Protein AF-A0A4W5RDN3-F1 (afdb_monomer_lite)

Sequence (150 a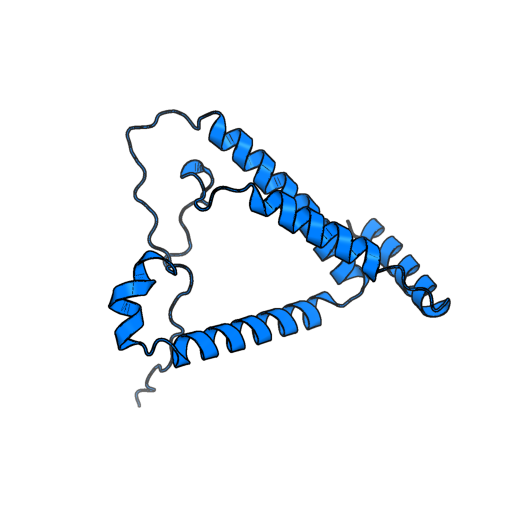a):
MELLQGSVQEILKASVMAGVDVLSQPLGALLDSAKDLSSCLPALVPIGLYLPAPPLYCPQPAPNTQDPSGGFGQLLEGASRHRVSGVLQRVLLLLRSARCSRPAAQWYISHLRRSRHRLDKVFPPFLLHKVLYPAILFLPPSPALCPRTL

InterPro domains:
  IPR028236 Ciliogenesis and planar polarity effector 1 [PTHR14492] (2-121)

Foldseek 3Di:
DVVVLQVLLVVVVVCVVVVHDPQPVVLVVLVVVLVVLVVPADPDQDPVPDDPDDPPQADDDDDDPPDPDPDPVNVVNVVSVVVSVVSVVVSVSNCVSVVNPVVVVVVVVVVVVVVVVVVCVVAPPVRCVPPPVVPPRPDDDDDDDDDDDD

pLDDT: mean 76.82, std 21.13, range [31.73, 97.94]

Radius of gyration: 21.17 Å; chains: 1; bounding box: 60×46×50 Å

Secondary structure (DSSP, 8-state):
-HHHHHHHHHHHHHHHHTT---SHHHHHHHHHHHHHHHHTS-SS--GGGSPSS-STTS-PPPP-TT-----HHHHHHHHHHHHHHHHHHHHHHHHHHTT-HHHHHHHHHHHHHHHHHHHHHHS-HHHHHHHTTTT----PPP--------

Organism: NCBI:txid62062

Structure (mmCIF, N/CA/C/O backbone):
data_AF-A0A4W5RDN3-F1
#
_entry.id   AF-A0A4W5RDN3-F1
#
loop_
_atom_site.group_PDB
_atom_site.id
_atom_site.type_symbol
_atom_site.label_atom_id
_atom_site.label_alt_id
_atom_site.label_comp_id
_atom_site.label_asym_id
_atom_site.label_entity_id
_atom_site.label_seq_id
_atom_site.pdbx_PDB_ins_code
_atom_site.Cartn_x
_atom_site.Cartn_y
_atom_site.Cartn_z
_atom_site.occupancy
_atom_site.B_iso_or_equiv
_atom_site.auth_seq_id
_atom_site.auth_comp_id
_atom_site.auth_asym_id
_atom_site.auth_atom_id
_atom_site.pdbx_PDB_model_num
ATOM 1 N N . MET A 1 1 ? 1.939 18.684 6.980 1.00 63.84 1 MET A N 1
ATOM 2 C CA . MET A 1 1 ? 1.486 17.272 7.032 1.00 63.84 1 MET A CA 1
ATOM 3 C C . MET A 1 1 ? 0.745 16.957 8.334 1.00 63.84 1 MET A C 1
ATOM 5 O O . MET A 1 1 ? -0.225 16.213 8.285 1.00 63.84 1 MET A O 1
ATOM 9 N N . GLU A 1 2 ? 1.139 17.549 9.467 1.00 82.62 2 GLU A N 1
ATOM 10 C CA . GLU A 1 2 ? 0.515 17.292 10.779 1.00 82.62 2 GLU A CA 1
ATOM 11 C C . GLU A 1 2 ? -0.969 17.679 10.867 1.00 82.62 2 GLU A C 1
ATOM 13 O O . GLU A 1 2 ? -1.755 16.901 11.396 1.00 82.62 2 GLU A O 1
ATOM 18 N N . LEU A 1 3 ? -1.377 18.808 10.268 1.00 90.38 3 LEU A N 1
ATOM 19 C CA . LEU A 1 3 ? -2.789 19.223 10.204 1.00 90.38 3 LEU A CA 1
ATOM 20 C C . LEU A 1 3 ? -3.681 18.159 9.545 1.00 90.38 3 LEU A C 1
ATOM 22 O O . LEU A 1 3 ? -4.680 17.751 10.126 1.00 90.38 3 LEU A O 1
ATOM 26 N N . LEU A 1 4 ? -3.281 17.652 8.373 1.00 93.19 4 LEU A N 1
ATOM 27 C CA . LEU A 1 4 ? -4.022 16.601 7.670 1.00 93.19 4 LEU A CA 1
ATOM 28 C C . LEU A 1 4 ? -4.077 15.306 8.491 1.00 93.19 4 LEU A C 1
ATOM 30 O O . LEU A 1 4 ? -5.132 14.687 8.589 1.00 93.19 4 LEU A O 1
ATOM 34 N N . GLN A 1 5 ? -2.955 14.906 9.098 1.00 93.69 5 GLN A N 1
ATOM 35 C CA . GLN A 1 5 ? -2.912 13.722 9.955 1.00 93.69 5 GLN A CA 1
ATOM 36 C C . GLN A 1 5 ? -3.877 13.852 11.141 1.00 93.69 5 GLN A C 1
ATOM 38 O O . GLN A 1 5 ? -4.588 12.890 11.437 1.00 93.69 5 GLN A O 1
ATOM 43 N N . GLY A 1 6 ? -3.906 15.023 11.788 1.00 95.50 6 GLY A N 1
ATOM 44 C CA . GLY A 1 6 ? -4.805 15.343 12.896 1.00 95.50 6 GLY A CA 1
ATOM 45 C C . GLY A 1 6 ? -6.272 15.312 12.477 1.00 95.50 6 GLY A C 1
ATOM 46 O O . GLY A 1 6 ? -7.063 14.622 13.109 1.00 95.50 6 GLY A O 1
ATOM 47 N N . SER A 1 7 ? -6.628 15.952 11.359 1.00 96.56 7 SER A N 1
ATO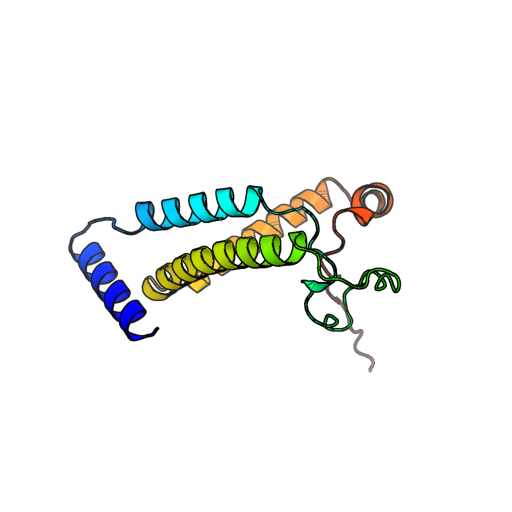M 48 C CA . SER A 1 7 ? -7.995 15.908 10.822 1.00 96.56 7 SER A CA 1
ATOM 49 C C . SER A 1 7 ? -8.453 14.481 10.522 1.00 96.56 7 SER A C 1
ATOM 51 O O . SER A 1 7 ? -9.544 14.088 10.925 1.00 96.56 7 SER A O 1
ATOM 53 N N . VAL A 1 8 ? -7.610 13.676 9.866 1.00 96.25 8 VAL A N 1
ATOM 54 C CA . VAL A 1 8 ? -7.913 12.260 9.613 1.00 96.25 8 VAL A CA 1
ATOM 55 C C . VAL A 1 8 ? -8.074 11.513 10.934 1.00 96.25 8 VAL A C 1
ATOM 57 O O . VAL A 1 8 ? -9.026 10.762 11.088 1.00 96.25 8 VAL A O 1
ATOM 60 N N . GLN A 1 9 ? -7.197 11.736 11.914 1.00 97.00 9 GLN A N 1
ATOM 61 C CA . GLN A 1 9 ? -7.300 11.087 13.220 1.00 97.00 9 GLN A CA 1
ATOM 62 C C . GLN A 1 9 ? -8.631 11.401 13.925 1.00 97.00 9 GLN A C 1
ATOM 64 O O . GLN A 1 9 ? -9.223 10.491 14.503 1.00 97.00 9 GLN A O 1
ATOM 69 N N . GLU A 1 10 ? -9.123 12.640 13.866 1.00 97.50 10 GLU A N 1
ATOM 70 C CA . GLU A 1 10 ? -10.429 12.999 14.439 1.00 97.50 10 GLU A CA 1
ATOM 71 C C . GLU A 1 10 ? -11.594 12.322 13.705 1.00 97.50 10 GLU A C 1
ATOM 73 O O . GLU A 1 10 ? -12.492 11.791 14.356 1.00 97.50 10 GLU A O 1
ATOM 78 N N . ILE A 1 11 ? -11.546 12.231 12.370 1.00 96.94 11 ILE A N 1
ATOM 79 C CA . ILE A 1 11 ? -12.538 11.470 11.586 1.00 96.94 11 ILE A CA 1
ATOM 80 C C . ILE A 1 11 ? -12.547 10.000 12.019 1.00 96.94 11 ILE A C 1
ATOM 82 O O . ILE A 1 11 ? -13.609 9.420 12.243 1.00 96.94 11 ILE A O 1
ATOM 86 N N . LEU A 1 12 ? -11.368 9.396 12.186 1.00 96.44 12 LEU A N 1
ATOM 87 C CA . LEU A 1 12 ? -11.255 8.005 12.619 1.00 96.44 12 LEU A CA 1
ATOM 88 C C . LEU A 1 12 ? -11.804 7.800 14.033 1.00 96.44 12 LEU A C 1
ATOM 90 O O . LEU A 1 12 ? -12.527 6.835 14.267 1.00 96.44 12 LEU A O 1
ATOM 94 N N . LYS A 1 13 ? -11.543 8.719 14.967 1.00 96.75 13 LYS A N 1
ATOM 95 C CA . LYS A 1 13 ? -12.153 8.668 16.306 1.00 96.75 13 LYS A CA 1
ATOM 96 C C . LYS A 1 13 ? -13.675 8.752 16.233 1.00 96.75 13 LYS A C 1
ATOM 98 O O . LYS A 1 13 ? -14.346 7.915 16.831 1.00 96.75 13 LYS A O 1
ATOM 103 N N . ALA A 1 14 ? -14.209 9.710 15.476 1.00 97.94 14 ALA A N 1
ATOM 104 C CA . ALA A 1 14 ? -15.648 9.875 15.302 1.00 97.94 14 ALA A CA 1
ATOM 105 C C . ALA A 1 14 ? -16.292 8.620 14.691 1.00 97.94 14 ALA A C 1
ATOM 107 O O . ALA A 1 14 ? -17.339 8.184 15.158 1.00 97.94 14 ALA A O 1
ATOM 108 N N . SER A 1 15 ? -15.636 7.989 13.712 1.00 97.19 15 SER A N 1
ATOM 109 C CA . SER A 1 15 ? -16.122 6.749 13.095 1.00 97.19 15 SER A CA 1
ATOM 110 C C . SER A 1 15 ? -16.223 5.591 14.089 1.00 97.19 15 SER A C 1
ATOM 112 O O . SER A 1 15 ? -17.238 4.902 14.126 1.00 97.19 15 SER A O 1
ATOM 114 N N . VAL A 1 16 ? -15.229 5.441 14.974 1.00 95.88 16 VAL A N 1
ATOM 115 C CA . VAL A 1 16 ? -15.245 4.427 16.037 1.00 95.88 16 VAL A CA 1
ATOM 116 C C . VAL A 1 16 ? -16.351 4.721 17.047 1.00 95.88 16 VAL A C 1
ATOM 118 O O . VAL A 1 16 ? -17.073 3.807 17.433 1.00 95.88 16 VAL A O 1
ATOM 121 N N . MET A 1 17 ? -16.528 5.987 17.440 1.00 97.44 17 MET A N 1
ATOM 122 C CA . MET A 1 17 ? -17.625 6.399 18.326 1.00 97.44 17 MET A CA 1
ATOM 123 C C . MET A 1 17 ? -19.003 6.132 17.706 1.00 97.44 17 MET A C 1
ATOM 125 O O . MET A 1 17 ? -19.932 5.776 18.424 1.00 97.44 17 MET A O 1
ATOM 129 N N . ALA A 1 18 ? -19.128 6.276 16.385 1.00 97.69 18 ALA A N 1
ATOM 130 C CA . ALA A 1 18 ? -20.348 5.997 15.632 1.00 97.69 18 ALA A CA 1
ATOM 131 C C . ALA A 1 18 ? -20.528 4.511 15.264 1.00 97.69 18 ALA A C 1
ATOM 133 O O . ALA A 1 18 ? -21.569 4.146 14.725 1.00 97.69 18 ALA A O 1
ATOM 134 N N . GLY A 1 19 ? -19.533 3.653 15.519 1.00 96.31 19 GLY A N 1
ATOM 135 C CA . GLY A 1 19 ? -19.563 2.241 15.125 1.00 96.31 19 GLY A CA 1
ATOM 136 C C . GLY A 1 19 ? -19.521 2.008 13.609 1.00 96.31 19 GLY A C 1
ATOM 137 O O . GLY A 1 19 ? -19.994 0.977 13.139 1.00 96.31 19 GLY A O 1
ATOM 138 N N . VAL A 1 20 ? -18.977 2.954 12.838 1.00 97.00 20 VAL A N 1
ATOM 139 C CA . VAL A 1 20 ? -18.911 2.895 11.370 1.00 97.00 20 VAL A CA 1
ATOM 140 C C . VAL A 1 20 ? -17.481 2.608 10.925 1.00 97.00 20 VAL A C 1
ATOM 142 O O . VAL A 1 20 ? -16.546 3.298 11.328 1.00 97.00 20 VAL A O 1
ATOM 145 N N . ASP A 1 21 ? -17.304 1.622 10.045 1.00 94.31 21 ASP A N 1
ATOM 146 C CA . ASP A 1 21 ? -16.017 1.386 9.392 1.00 94.31 21 ASP A CA 1
ATOM 147 C C . ASP A 1 21 ? -15.826 2.336 8.206 1.00 94.31 21 ASP A C 1
ATOM 149 O O . ASP A 1 21 ? -16.504 2.243 7.184 1.00 94.31 21 ASP A O 1
ATOM 153 N N . VAL A 1 22 ? -14.863 3.243 8.347 1.00 94.69 22 VAL A N 1
ATOM 154 C CA . VAL A 1 22 ? -14.444 4.177 7.294 1.00 94.69 22 VAL A CA 1
ATOM 155 C C . VAL A 1 22 ? -13.024 3.896 6.803 1.00 94.69 22 VAL A C 1
ATOM 157 O O . VAL A 1 22 ? -12.503 4.653 5.991 1.00 94.69 22 VAL A O 1
ATOM 160 N N . LEU A 1 23 ? -12.361 2.852 7.313 1.00 92.12 23 LEU A N 1
ATOM 161 C CA . LEU A 1 23 ? -10.943 2.576 7.068 1.00 92.12 23 LEU A CA 1
ATOM 162 C C . LEU A 1 23 ? -10.716 1.476 6.045 1.00 92.12 23 LEU A C 1
ATOM 164 O O . LEU A 1 23 ? -9.824 1.618 5.207 1.00 92.12 23 LEU A O 1
ATOM 168 N N . SER A 1 24 ? -11.484 0.387 6.107 1.00 93.12 24 SER A N 1
ATOM 169 C CA . SER A 1 24 ? -11.195 -0.808 5.306 1.00 93.12 24 SER A CA 1
ATOM 170 C C . SER A 1 24 ? -11.244 -0.525 3.808 1.00 93.12 24 SER A C 1
ATOM 172 O O . SER A 1 24 ? -10.329 -0.905 3.080 1.00 93.12 24 SER A O 1
ATOM 174 N N . GLN A 1 25 ? -12.269 0.200 3.352 1.00 96.06 25 GLN A N 1
ATOM 175 C CA . GLN A 1 25 ? -12.432 0.548 1.941 1.00 96.06 25 GLN A CA 1
ATOM 176 C C . GLN A 1 25 ? -11.301 1.453 1.413 1.00 96.06 25 GLN A C 1
ATOM 178 O O . GLN A 1 25 ? -10.655 1.053 0.441 1.00 96.06 25 GLN A O 1
ATOM 183 N N . PRO A 1 26 ? -11.000 2.627 2.008 1.00 95.12 26 PRO A N 1
ATOM 184 C CA . PRO A 1 26 ? -9.941 3.486 1.481 1.00 95.12 26 PRO A CA 1
ATOM 185 C C . PRO A 1 26 ? -8.554 2.856 1.611 1.00 95.12 26 PRO A C 1
ATOM 187 O O . PRO A 1 26 ? -7.724 3.037 0.721 1.00 95.12 26 PRO A O 1
ATOM 190 N N . LEU A 1 27 ? -8.291 2.091 2.677 1.00 95.19 27 LEU A N 1
ATOM 191 C CA . LEU A 1 27 ? -7.034 1.359 2.805 1.00 95.19 27 LEU A CA 1
ATOM 192 C C . LEU A 1 27 ? -6.897 0.299 1.704 1.00 95.19 27 LEU A C 1
ATOM 194 O O . LEU A 1 27 ? -5.847 0.236 1.068 1.00 95.19 27 LEU A O 1
ATOM 198 N N . GLY A 1 28 ? -7.948 -0.488 1.455 1.00 96.56 28 GLY A N 1
ATOM 199 C CA . GLY A 1 28 ? -7.985 -1.484 0.384 1.00 96.56 28 GLY A CA 1
ATOM 200 C C . GLY A 1 28 ? -7.737 -0.859 -0.987 1.00 96.56 28 GLY A C 1
ATOM 201 O O . GLY A 1 28 ? -6.794 -1.243 -1.669 1.00 96.56 28 GLY A O 1
ATOM 202 N N . ALA A 1 29 ? -8.476 0.198 -1.330 1.00 97.94 29 ALA A N 1
ATOM 203 C CA . ALA A 1 29 ? -8.325 0.891 -2.610 1.00 97.94 29 ALA A CA 1
ATOM 204 C C . ALA A 1 29 ? -6.915 1.474 -2.823 1.00 97.94 29 ALA A C 1
ATOM 206 O O . ALA A 1 29 ? -6.386 1.442 -3.935 1.00 97.94 29 ALA A O 1
ATOM 207 N N . LEU A 1 30 ? -6.278 1.996 -1.769 1.00 97.38 30 LEU A N 1
ATOM 208 C CA . LEU A 1 30 ? -4.896 2.475 -1.854 1.00 97.38 30 LEU A CA 1
ATOM 209 C C . LEU A 1 30 ? -3.899 1.329 -2.059 1.00 97.38 30 LEU A C 1
ATOM 211 O O . LEU A 1 30 ? -2.938 1.493 -2.808 1.00 97.38 30 LEU A O 1
ATOM 215 N N . LEU A 1 31 ? -4.102 0.186 -1.402 1.00 96.19 31 LEU A N 1
ATOM 216 C CA . LEU A 1 31 ? -3.240 -0.985 -1.565 1.00 96.19 31 LEU A CA 1
ATOM 217 C C . LEU A 1 31 ? -3.390 -1.611 -2.954 1.00 96.19 31 LEU A C 1
ATOM 219 O O . LEU A 1 31 ? -2.375 -1.925 -3.574 1.00 96.19 31 LEU A O 1
ATOM 223 N N . ASP A 1 32 ? -4.616 -1.725 -3.461 1.00 97.62 32 ASP A N 1
ATOM 224 C CA . ASP A 1 32 ? -4.888 -2.209 -4.816 1.00 97.62 32 ASP A CA 1
ATOM 225 C C . ASP A 1 32 ? -4.260 -1.275 -5.856 1.00 97.62 32 ASP A C 1
ATOM 227 O O . ASP A 1 32 ? -3.489 -1.719 -6.701 1.00 97.62 32 ASP A O 1
ATOM 231 N N . SER A 1 33 ? -4.438 0.042 -5.708 1.00 96.88 33 SER A N 1
ATOM 232 C CA . SER A 1 33 ? -3.783 1.022 -6.580 1.00 96.88 33 SER A CA 1
ATOM 233 C C . SER A 1 33 ? -2.253 0.932 -6.527 1.00 96.88 33 SER A C 1
ATOM 235 O O . SER A 1 33 ? -1.591 1.010 -7.563 1.00 96.88 33 SER A O 1
ATOM 237 N N . ALA A 1 34 ? -1.663 0.744 -5.341 1.00 95.25 34 ALA A N 1
ATOM 238 C CA . ALA A 1 34 ? -0.219 0.559 -5.209 1.00 95.25 34 ALA A CA 1
ATOM 239 C C . ALA A 1 34 ? 0.255 -0.732 -5.896 1.00 95.25 34 ALA A C 1
ATOM 241 O O . ALA A 1 34 ? 1.304 -0.738 -6.547 1.00 95.25 34 ALA A O 1
ATOM 242 N N . LYS A 1 35 ? -0.514 -1.817 -5.783 1.00 95.50 35 LYS A N 1
ATOM 243 C CA . LYS A 1 35 ? -0.244 -3.093 -6.450 1.00 95.50 35 LYS A CA 1
ATOM 244 C C . LYS A 1 35 ? -0.306 -2.945 -7.970 1.00 95.50 35 LYS A C 1
ATOM 246 O O . LYS A 1 35 ? 0.643 -3.336 -8.642 1.00 95.50 35 LYS A O 1
ATOM 251 N N . ASP A 1 36 ? -1.345 -2.314 -8.499 1.00 95.75 36 ASP A N 1
ATOM 252 C CA . ASP A 1 36 ? -1.506 -2.111 -9.940 1.00 95.75 36 ASP A CA 1
ATOM 253 C C . ASP A 1 36 ? -0.374 -1.247 -10.504 1.00 95.75 36 ASP A C 1
ATOM 255 O O . ASP A 1 36 ? 0.291 -1.632 -11.464 1.00 95.75 36 ASP A O 1
ATOM 259 N N . LEU A 1 37 ? -0.061 -0.124 -9.851 1.00 93.19 37 LEU A N 1
ATOM 260 C CA . LEU A 1 37 ? 1.036 0.752 -10.270 1.00 93.19 37 LEU A CA 1
ATOM 261 C C . LEU A 1 37 ? 2.407 0.069 -10.179 1.00 93.19 37 LEU A C 1
ATOM 263 O O . LEU A 1 37 ? 3.263 0.308 -11.029 1.00 93.19 37 LEU A O 1
ATOM 267 N N . SER A 1 38 ? 2.625 -0.765 -9.158 1.00 91.19 38 SER A N 1
ATOM 268 C CA . SER A 1 38 ? 3.886 -1.498 -8.992 1.00 91.19 38 SER A CA 1
ATOM 269 C C . SER A 1 38 ? 4.033 -2.665 -9.964 1.00 91.19 38 SER A C 1
ATOM 271 O O . SER A 1 38 ? 5.158 -2.974 -10.346 1.00 91.19 38 SER A O 1
ATOM 273 N N . SER A 1 39 ? 2.931 -3.263 -10.424 1.00 92.69 39 SER A N 1
ATOM 274 C CA . SER A 1 39 ? 2.957 -4.336 -11.426 1.00 92.69 39 SER A CA 1
ATOM 275 C C . SER A 1 39 ? 3.505 -3.881 -12.783 1.00 92.69 39 SER A C 1
ATOM 277 O O . SER A 1 39 ? 4.072 -4.682 -13.520 1.00 92.69 39 SER A O 1
ATOM 279 N N . CYS A 1 40 ? 3.395 -2.583 -13.081 1.00 86.75 40 CYS A N 1
ATOM 280 C CA . CYS A 1 40 ? 3.930 -1.962 -14.291 1.00 86.75 40 CYS A CA 1
ATOM 281 C C . CYS A 1 40 ? 5.415 -1.574 -14.178 1.00 86.75 40 CYS A C 1
ATOM 283 O O . CYS A 1 40 ? 5.982 -1.065 -15.146 1.00 86.75 40 CYS A O 1
ATOM 285 N N . LEU A 1 41 ? 6.041 -1.733 -13.005 1.00 86.31 41 LEU A N 1
ATOM 286 C CA . LEU A 1 41 ? 7.454 -1.409 -12.830 1.00 86.31 41 LEU A CA 1
ATOM 287 C C . LEU A 1 41 ? 8.337 -2.516 -13.417 1.00 86.31 41 LEU A C 1
ATOM 289 O O . LEU A 1 41 ? 8.035 -3.700 -13.246 1.00 86.31 41 LEU A O 1
ATOM 293 N N . PRO A 1 42 ? 9.461 -2.159 -14.059 1.00 81.88 42 PRO A N 1
ATOM 294 C CA . PRO A 1 42 ? 10.428 -3.155 -14.483 1.00 81.88 42 PRO A CA 1
ATOM 295 C C . PRO A 1 42 ? 11.014 -3.880 -13.267 1.00 81.88 42 PRO A C 1
ATOM 297 O O . PRO A 1 42 ? 11.193 -3.299 -12.192 1.00 81.88 42 PRO A O 1
ATOM 300 N N . ALA A 1 43 ? 11.342 -5.161 -13.456 1.00 80.38 43 ALA A N 1
ATOM 301 C CA . ALA A 1 43 ? 11.923 -6.000 -12.408 1.00 80.38 43 ALA A CA 1
ATOM 302 C C . ALA A 1 43 ? 13.259 -5.444 -11.877 1.00 80.38 43 ALA A C 1
ATOM 304 O O . ALA A 1 43 ? 13.581 -5.611 -10.702 1.00 80.38 43 ALA A O 1
ATOM 305 N N . LEU A 1 44 ? 14.019 -4.763 -12.740 1.00 77.94 44 LEU A N 1
ATOM 306 C CA . LEU A 1 44 ? 15.272 -4.094 -12.407 1.00 77.94 44 LEU A CA 1
ATOM 307 C C . LEU A 1 44 ? 15.097 -2.577 -12.493 1.00 77.94 44 LEU A C 1
ATOM 309 O O . LEU A 1 44 ? 14.420 -2.071 -13.383 1.00 77.94 44 LEU A O 1
ATOM 313 N N . VAL A 1 45 ? 15.735 -1.860 -11.569 1.00 77.31 45 VAL A N 1
ATOM 314 C CA . VAL A 1 45 ? 15.821 -0.393 -11.589 1.00 77.31 45 VAL A CA 1
ATOM 315 C C . VAL A 1 45 ? 16.913 0.009 -12.604 1.00 77.31 45 VAL A C 1
ATOM 317 O O . VAL A 1 45 ? 17.953 -0.640 -12.637 1.00 77.31 45 VAL A O 1
ATOM 320 N N . PRO A 1 46 ? 16.743 1.051 -13.432 1.00 74.94 46 PRO A N 1
ATOM 321 C CA . PRO A 1 46 ? 17.767 1.595 -14.311 1.00 74.94 46 PRO A CA 1
ATOM 322 C C . PRO A 1 46 ? 18.926 2.204 -13.541 1.00 74.94 46 PRO A C 1
ATOM 324 O O . PRO A 1 46 ? 18.734 2.817 -12.490 1.00 74.94 46 PRO A O 1
ATOM 327 N N . ILE A 1 47 ? 20.120 2.135 -14.133 1.00 71.38 47 ILE A N 1
ATOM 328 C CA . ILE A 1 47 ? 21.382 2.451 -13.455 1.00 71.38 47 ILE A CA 1
ATOM 329 C C . ILE A 1 47 ? 21.437 3.856 -12.824 1.00 71.38 47 ILE A C 1
ATOM 331 O O . ILE A 1 47 ? 21.890 4.011 -11.697 1.00 71.38 47 ILE A O 1
ATOM 335 N N . GLY A 1 48 ? 20.900 4.879 -13.488 1.00 69.50 48 GLY A N 1
ATOM 336 C CA . GLY A 1 48 ? 20.875 6.251 -12.944 1.00 69.50 48 GLY A CA 1
ATOM 337 C C . GLY A 1 48 ? 19.675 6.583 -12.040 1.00 69.50 48 GLY A C 1
ATOM 338 O O . GLY A 1 48 ? 19.530 7.733 -11.646 1.00 69.50 48 GLY A O 1
ATOM 339 N N . LEU A 1 49 ? 18.804 5.613 -11.723 1.00 69.81 49 LEU A N 1
ATOM 340 C CA . LEU A 1 49 ? 17.819 5.727 -10.632 1.00 69.81 49 LEU A CA 1
ATOM 341 C C . LEU A 1 49 ? 18.245 4.947 -9.388 1.00 69.81 49 LEU A C 1
ATOM 343 O O . LEU A 1 49 ? 17.550 5.000 -8.369 1.00 69.81 49 LEU A O 1
ATOM 347 N N . TYR A 1 50 ? 19.364 4.217 -9.446 1.00 72.69 50 TYR A N 1
ATOM 348 C CA . TYR A 1 50 ? 19.946 3.696 -8.222 1.00 72.69 50 TYR A CA 1
ATOM 349 C C . TYR A 1 50 ? 20.351 4.868 -7.345 1.00 72.69 50 TYR A C 1
ATOM 351 O O . TYR A 1 50 ? 20.872 5.885 -7.807 1.00 72.69 50 TYR A O 1
ATOM 359 N N . LEU A 1 51 ? 20.103 4.701 -6.052 1.00 65.81 51 LEU A N 1
ATOM 360 C CA . LEU A 1 51 ? 20.659 5.597 -5.059 1.00 65.81 51 LEU A CA 1
ATOM 361 C C . LEU A 1 51 ? 22.188 5.658 -5.255 1.00 65.81 51 LEU A C 1
ATOM 363 O O . LEU A 1 51 ? 22.787 4.635 -5.621 1.00 65.81 51 LEU A O 1
ATOM 367 N N . PRO A 1 52 ? 22.819 6.827 -5.019 1.00 53.91 52 PRO A N 1
ATOM 368 C CA . PRO A 1 52 ? 24.277 6.915 -4.973 1.00 53.91 52 PRO A CA 1
ATOM 369 C C . PRO A 1 52 ? 24.799 5.813 -4.052 1.00 53.91 52 PRO A C 1
ATOM 371 O O . PRO A 1 52 ? 24.078 5.439 -3.125 1.00 53.91 52 PRO A O 1
ATOM 374 N N . ALA A 1 53 ? 25.982 5.275 -4.375 1.00 48.97 53 ALA A N 1
ATOM 375 C CA . ALA A 1 53 ? 26.556 4.039 -3.834 1.00 48.97 53 ALA A CA 1
ATOM 376 C C . ALA A 1 53 ? 25.961 3.592 -2.483 1.00 48.97 53 ALA A C 1
ATOM 378 O O . ALA A 1 53 ? 25.906 4.382 -1.535 1.00 48.97 53 ALA A O 1
ATOM 379 N N . PRO A 1 54 ? 25.523 2.327 -2.362 1.00 52.81 54 PRO A N 1
ATOM 380 C CA . PRO A 1 54 ? 24.824 1.870 -1.187 1.00 52.81 54 PRO A CA 1
ATOM 381 C C . PRO A 1 54 ? 25.817 1.953 -0.011 1.00 52.81 54 PRO A C 1
ATOM 383 O O . PRO A 1 54 ? 27.038 1.944 -0.217 1.00 52.81 54 PRO A O 1
ATOM 386 N N . PRO A 1 55 ? 25.356 1.960 1.249 1.00 58.78 55 PRO A N 1
ATOM 387 C CA . PRO A 1 55 ? 26.235 1.505 2.323 1.00 58.78 55 PRO A CA 1
ATOM 388 C C . PRO A 1 55 ? 26.882 0.177 1.883 1.00 58.78 55 PRO A C 1
ATOM 390 O O . PRO A 1 55 ? 26.183 -0.640 1.286 1.00 58.78 55 PRO A O 1
ATOM 393 N N . LEU A 1 56 ? 28.187 0.007 2.140 1.00 43.06 56 LEU A N 1
ATOM 394 C CA . LEU A 1 56 ? 29.161 -0.990 1.618 1.00 43.06 56 LEU A CA 1
ATOM 395 C C . LEU A 1 56 ? 28.757 -2.494 1.578 1.00 43.06 56 LEU A C 1
ATOM 397 O O . LEU A 1 56 ? 29.600 -3.354 1.355 1.00 43.06 56 LEU A O 1
ATOM 401 N N . TYR A 1 57 ? 27.492 -2.843 1.786 1.00 51.88 57 TYR A N 1
ATOM 402 C CA . TYR A 1 57 ? 26.949 -4.194 1.864 1.00 51.88 57 TYR A CA 1
ATOM 403 C C . TYR A 1 57 ? 26.274 -4.725 0.584 1.00 51.88 57 TYR A C 1
ATOM 405 O O . TYR A 1 57 ? 25.856 -5.880 0.596 1.00 51.88 57 TYR A O 1
ATOM 413 N N . CYS A 1 58 ? 26.141 -3.953 -0.506 1.00 55.31 58 CYS A N 1
ATOM 414 C CA . CYS A 1 58 ? 25.555 -4.462 -1.762 1.00 55.31 58 CYS A CA 1
ATOM 415 C C . CYS A 1 58 ? 26.545 -4.375 -2.939 1.00 55.31 58 CYS A C 1
ATOM 417 O O . CYS A 1 58 ? 27.077 -3.289 -3.180 1.00 55.31 58 CYS A O 1
ATOM 419 N N . PRO A 1 59 ? 26.760 -5.459 -3.713 1.00 57.47 59 PRO A N 1
ATOM 420 C CA . PRO A 1 59 ? 27.487 -5.379 -4.975 1.00 57.47 59 PRO A CA 1
ATOM 421 C C . PRO A 1 59 ? 26.663 -4.558 -5.973 1.00 57.47 59 PRO A C 1
ATOM 423 O O . PRO A 1 59 ? 25.574 -4.966 -6.377 1.00 57.47 59 PRO A O 1
ATOM 426 N N . GLN A 1 60 ? 27.155 -3.374 -6.337 1.00 59.91 60 GLN A N 1
ATOM 427 C CA . GLN A 1 60 ? 26.536 -2.578 -7.391 1.00 59.91 60 GLN A CA 1
ATOM 428 C C . GLN A 1 60 ? 26.990 -3.069 -8.766 1.00 59.91 60 GLN A C 1
ATOM 430 O O . GLN A 1 60 ? 28.169 -3.392 -8.930 1.00 59.91 60 GLN A O 1
ATOM 435 N N . PRO A 1 61 ? 26.093 -3.102 -9.767 1.00 56.62 61 PRO A N 1
ATOM 436 C CA . PRO A 1 61 ? 26.512 -3.285 -11.147 1.00 56.62 61 PRO A CA 1
ATOM 437 C C . PRO A 1 61 ? 27.491 -2.167 -11.522 1.00 56.62 61 PRO A C 1
ATOM 439 O O . PRO A 1 61 ? 27.231 -0.993 -11.245 1.00 56.62 61 PRO A O 1
ATOM 442 N N . ALA A 1 62 ? 28.632 -2.537 -12.110 1.00 57.31 62 ALA A N 1
ATOM 443 C CA . ALA A 1 62 ? 29.616 -1.561 -12.557 1.00 57.31 62 ALA A CA 1
ATOM 444 C C . ALA A 1 62 ? 28.953 -0.599 -13.563 1.00 57.31 62 ALA A C 1
ATOM 446 O O . ALA A 1 62 ? 28.238 -1.063 -14.458 1.00 57.31 62 ALA A O 1
ATOM 447 N N . PRO A 1 63 ? 29.142 0.723 -13.420 1.00 52.44 63 PRO A N 1
ATOM 448 C CA . PRO A 1 63 ? 28.574 1.683 -14.353 1.00 52.44 63 PRO A CA 1
ATOM 449 C C . PRO A 1 63 ? 29.096 1.414 -15.769 1.00 52.44 63 PRO A C 1
ATOM 451 O O . PRO A 1 63 ? 30.303 1.307 -15.979 1.00 52.44 63 PRO A O 1
ATOM 454 N N . ASN A 1 64 ? 28.183 1.298 -16.739 1.00 55.66 64 ASN A N 1
ATOM 455 C CA . ASN A 1 64 ? 28.544 1.244 -18.152 1.00 55.66 64 ASN A CA 1
ATOM 456 C C . ASN A 1 64 ? 29.073 2.624 -18.569 1.00 55.66 64 ASN A C 1
ATOM 458 O O . ASN A 1 64 ? 28.318 3.593 -18.606 1.00 55.66 64 ASN A O 1
ATOM 462 N N . THR A 1 65 ? 30.365 2.729 -18.873 1.00 56.81 65 THR A N 1
ATOM 463 C CA . THR A 1 65 ? 31.030 3.998 -19.221 1.00 56.81 65 THR A CA 1
ATOM 464 C C . THR A 1 65 ? 30.653 4.524 -20.615 1.00 56.81 65 THR A C 1
ATOM 466 O O . THR A 1 65 ? 31.162 5.562 -21.026 1.00 56.81 65 THR A O 1
ATOM 469 N N . GLN A 1 66 ? 29.794 3.816 -21.361 1.00 54.88 66 GLN A N 1
ATOM 470 C CA . GLN A 1 66 ? 29.474 4.116 -22.761 1.00 54.88 66 GLN A CA 1
ATOM 471 C C . GLN A 1 66 ? 28.076 4.709 -23.016 1.00 54.88 66 GLN A C 1
ATOM 473 O O . GLN A 1 66 ? 27.780 4.986 -24.172 1.00 54.88 66 GLN A O 1
ATOM 478 N N . ASP A 1 67 ? 27.237 4.952 -21.999 1.00 52.53 67 ASP A N 1
ATOM 479 C CA . ASP A 1 67 ? 25.884 5.510 -22.198 1.00 52.53 67 ASP A CA 1
ATOM 480 C C . ASP A 1 67 ? 25.796 6.989 -21.763 1.00 52.53 67 ASP A C 1
ATOM 482 O O . ASP A 1 67 ? 25.679 7.278 -20.570 1.00 52.53 67 ASP A O 1
ATOM 486 N N . PRO A 1 68 ? 25.818 7.963 -22.697 1.00 53.31 68 PRO A N 1
ATOM 487 C CA . PRO A 1 68 ? 25.895 9.385 -22.373 1.00 53.31 68 PRO A CA 1
ATOM 488 C C . PRO A 1 68 ? 24.528 10.050 -22.154 1.00 53.31 68 PRO A C 1
ATOM 490 O O . PRO A 1 68 ? 24.414 11.270 -22.228 1.00 53.31 68 PRO A O 1
ATOM 493 N N . SER A 1 69 ? 23.460 9.302 -21.875 1.00 51.62 69 SER A N 1
ATOM 494 C CA . SER A 1 69 ? 22.148 9.921 -21.682 1.00 51.62 69 SER A CA 1
ATOM 495 C C . SER A 1 69 ? 21.272 9.110 -20.745 1.00 51.62 69 SER A C 1
ATOM 497 O O . SER A 1 69 ? 20.969 7.950 -21.017 1.00 51.62 69 SER A O 1
ATOM 499 N N . GLY A 1 70 ? 20.816 9.741 -19.662 1.00 60.84 70 GLY A N 1
ATOM 500 C CA . GLY A 1 70 ? 19.638 9.280 -18.940 1.00 60.84 70 GLY A CA 1
ATOM 501 C C . GLY A 1 70 ? 18.452 9.329 -19.895 1.00 60.84 70 GLY A C 1
ATOM 502 O O . GLY A 1 70 ? 17.844 10.380 -20.089 1.00 60.84 70 GLY A O 1
ATOM 503 N N . GLY A 1 71 ? 18.208 8.216 -20.586 1.00 67.75 71 GLY A N 1
ATOM 504 C CA . GLY A 1 71 ? 17.235 8.143 -21.665 1.00 67.75 71 GLY A CA 1
ATOM 505 C C . GLY A 1 71 ? 15.821 8.450 -21.178 1.00 67.75 71 GLY A C 1
ATOM 506 O O . GLY A 1 71 ? 15.509 8.331 -19.994 1.00 67.75 71 GLY A O 1
ATOM 507 N N . PHE A 1 72 ? 14.929 8.787 -22.107 1.00 65.31 72 PHE A N 1
ATOM 508 C CA . PHE A 1 72 ? 13.502 9.027 -21.852 1.00 65.31 72 PHE A CA 1
ATOM 509 C C . PHE A 1 72 ? 12.844 7.959 -20.946 1.00 65.31 72 PHE A C 1
ATOM 511 O O . PHE A 1 72 ? 12.011 8.283 -20.099 1.00 65.31 72 PHE A O 1
ATOM 518 N N . GLY A 1 73 ? 13.276 6.695 -21.052 1.00 70.50 73 GLY A N 1
ATOM 519 C CA . GLY A 1 73 ? 12.823 5.603 -20.182 1.00 70.50 73 GLY A CA 1
ATOM 520 C C . GLY A 1 73 ? 13.128 5.809 -18.691 1.00 70.50 73 GLY A C 1
ATOM 521 O O . GLY A 1 73 ? 12.326 5.430 -17.843 1.00 70.50 73 GLY A O 1
ATOM 522 N N . GLN A 1 74 ? 14.227 6.482 -18.355 1.00 75.81 74 GLN A N 1
ATOM 523 C CA . GLN A 1 74 ? 14.615 6.773 -16.978 1.00 75.81 74 GLN A CA 1
ATOM 524 C C . GLN A 1 74 ? 13.730 7.841 -16.327 1.00 75.81 74 GLN A C 1
ATOM 526 O O . GLN A 1 74 ? 13.373 7.726 -15.155 1.00 75.81 74 GLN A O 1
ATOM 531 N N . LEU A 1 75 ? 13.329 8.856 -17.095 1.00 75.38 75 LEU A N 1
ATOM 532 C CA . LEU A 1 75 ? 12.367 9.864 -16.646 1.00 75.38 75 LEU A CA 1
ATOM 533 C C . LEU A 1 75 ? 10.982 9.247 -16.432 1.00 75.38 75 LEU A C 1
ATOM 535 O O . LEU A 1 75 ? 10.340 9.503 -15.411 1.00 75.38 75 LEU A O 1
ATOM 539 N N . LEU A 1 76 ? 10.540 8.402 -17.370 1.00 81.00 76 LEU A N 1
ATOM 540 C CA . LEU A 1 76 ? 9.258 7.707 -17.274 1.00 81.00 76 LEU A CA 1
ATOM 541 C C . LEU A 1 76 ? 9.210 6.782 -16.053 1.00 81.00 76 LEU A C 1
ATOM 543 O O . LEU A 1 76 ? 8.209 6.744 -15.335 1.00 81.00 76 LEU A O 1
ATOM 547 N N . GLU A 1 77 ? 10.306 6.084 -15.777 1.00 84.62 77 GLU A N 1
ATOM 548 C CA . GLU A 1 77 ? 10.407 5.243 -14.595 1.00 84.62 77 GLU A CA 1
ATOM 549 C C . GLU A 1 77 ? 10.497 6.043 -13.292 1.00 84.62 77 GLU A C 1
ATOM 551 O O . GLU A 1 77 ? 9.866 5.690 -12.296 1.00 84.62 77 GLU A O 1
ATOM 556 N N . GLY A 1 78 ? 11.229 7.158 -13.282 1.00 81.94 78 GLY A N 1
ATOM 557 C CA . GLY A 1 78 ? 11.225 8.077 -12.146 1.00 81.94 78 GLY A CA 1
ATOM 558 C C . GLY A 1 78 ? 9.803 8.539 -11.815 1.00 81.94 78 GLY A C 1
ATOM 559 O O . GLY A 1 78 ? 9.384 8.501 -10.655 1.00 81.94 78 GLY A O 1
ATOM 560 N N . ALA A 1 79 ? 9.018 8.884 -12.839 1.00 86.44 79 ALA A N 1
ATOM 561 C CA . ALA A 1 79 ? 7.622 9.275 -12.683 1.00 86.44 79 ALA A CA 1
ATOM 562 C C . ALA A 1 79 ? 6.736 8.131 -12.157 1.00 86.44 79 ALA A C 1
ATOM 564 O O . ALA A 1 79 ? 5.911 8.362 -11.269 1.00 86.44 79 ALA A O 1
ATOM 565 N N . SER A 1 80 ? 6.897 6.898 -12.650 1.00 88.56 80 SER A N 1
ATOM 566 C CA . SER A 1 80 ? 6.115 5.748 -12.172 1.00 88.56 80 SER A CA 1
ATOM 567 C C . SER A 1 80 ? 6.447 5.395 -10.718 1.00 88.56 80 SER A C 1
ATOM 569 O O . SER A 1 80 ? 5.538 5.243 -9.898 1.00 88.56 80 SER A O 1
ATOM 571 N N . ARG A 1 81 ? 7.732 5.384 -10.345 1.00 88.38 81 ARG A N 1
ATOM 572 C CA . ARG A 1 81 ? 8.184 5.182 -8.958 1.00 88.38 81 ARG A CA 1
ATOM 573 C C . ARG A 1 81 ? 7.696 6.291 -8.029 1.00 88.38 81 ARG A C 1
ATOM 575 O O . ARG A 1 81 ? 7.271 6.006 -6.908 1.00 88.38 81 ARG A O 1
ATOM 582 N N . HIS A 1 82 ? 7.682 7.539 -8.496 1.00 90.06 82 HIS A N 1
ATOM 583 C CA . HIS A 1 82 ? 7.133 8.660 -7.735 1.00 90.06 82 HIS A CA 1
ATOM 584 C C . HIS A 1 82 ? 5.622 8.512 -7.499 1.00 90.06 82 HIS A C 1
ATOM 586 O O . HIS A 1 82 ? 5.154 8.734 -6.382 1.00 90.06 82 HIS A O 1
ATOM 592 N N . ARG A 1 83 ? 4.858 8.061 -8.505 1.00 92.44 83 ARG A N 1
ATOM 593 C CA . ARG A 1 83 ? 3.422 7.761 -8.351 1.00 92.44 83 ARG A CA 1
ATOM 594 C C . ARG A 1 83 ? 3.180 6.686 -7.294 1.00 92.44 83 ARG A C 1
ATOM 596 O O . ARG A 1 83 ? 2.360 6.901 -6.403 1.00 92.44 83 ARG A O 1
ATOM 603 N N . VAL A 1 84 ? 3.926 5.580 -7.343 1.00 94.81 84 VAL A N 1
ATOM 604 C CA . VAL A 1 84 ? 3.853 4.517 -6.323 1.00 94.81 84 VAL A CA 1
ATOM 605 C C . VAL A 1 84 ? 4.172 5.078 -4.935 1.00 94.81 84 VAL A C 1
ATOM 607 O O . VAL A 1 84 ? 3.406 4.867 -3.995 1.00 94.81 84 VAL A O 1
ATOM 610 N N . SER A 1 85 ? 5.251 5.858 -4.804 1.00 93.12 85 SER A N 1
ATOM 611 C CA . SER A 1 85 ? 5.617 6.514 -3.543 1.00 93.12 85 SER A CA 1
ATOM 612 C C . SER A 1 85 ? 4.497 7.414 -3.015 1.00 93.12 85 SER A C 1
ATOM 614 O O . SER A 1 85 ? 4.215 7.398 -1.819 1.00 93.12 85 SER A O 1
ATOM 616 N N . GLY A 1 86 ? 3.821 8.168 -3.885 1.00 93.81 86 GLY A N 1
ATOM 617 C CA . GLY A 1 86 ? 2.692 9.016 -3.503 1.00 93.81 86 GLY A CA 1
ATOM 618 C C . GLY A 1 86 ? 1.528 8.224 -2.900 1.00 93.81 86 GLY A C 1
ATOM 619 O O . GLY A 1 86 ? 0.966 8.635 -1.883 1.00 93.81 86 GLY A O 1
ATOM 620 N N . VAL A 1 87 ? 1.191 7.061 -3.468 1.00 96.44 87 VAL A N 1
ATOM 621 C CA . VAL A 1 87 ? 0.157 6.172 -2.908 1.00 96.44 87 VAL A CA 1
ATOM 622 C C . VAL A 1 87 ? 0.611 5.584 -1.570 1.00 96.44 87 VAL A C 1
ATOM 624 O O . VAL A 1 87 ? -0.129 5.652 -0.587 1.00 96.44 87 VAL A O 1
ATOM 627 N N . LEU A 1 88 ? 1.852 5.096 -1.480 1.00 95.69 88 LEU A N 1
ATOM 628 C CA . LEU A 1 88 ? 2.411 4.551 -0.237 1.00 95.69 88 LEU A CA 1
ATOM 629 C C . LEU A 1 88 ? 2.461 5.590 0.891 1.00 95.69 88 LEU A C 1
ATOM 631 O O . LEU A 1 88 ? 2.170 5.267 2.040 1.00 95.69 88 LEU A O 1
ATOM 635 N N . GLN A 1 89 ? 2.769 6.850 0.585 1.00 95.75 89 GLN A N 1
ATOM 636 C CA . GLN A 1 89 ? 2.734 7.938 1.566 1.00 95.75 89 GLN A CA 1
ATOM 637 C C . GLN A 1 89 ? 1.328 8.156 2.138 1.00 95.75 89 GLN A C 1
ATOM 639 O O . GLN A 1 89 ? 1.197 8.408 3.335 1.00 95.75 89 GLN A O 1
ATOM 644 N N . ARG A 1 90 ? 0.274 8.011 1.324 1.00 95.81 90 ARG A N 1
ATOM 645 C CA . ARG A 1 90 ? -1.124 8.087 1.785 1.00 95.81 90 ARG A CA 1
ATOM 646 C C . ARG A 1 90 ? -1.502 6.889 2.655 1.00 95.81 90 ARG A C 1
ATOM 648 O O . ARG A 1 90 ? -2.129 7.081 3.692 1.00 95.81 90 ARG A O 1
ATOM 655 N N . VAL A 1 91 ? -1.060 5.681 2.293 1.00 96.06 91 VAL A N 1
ATOM 656 C CA . VAL A 1 91 ? -1.213 4.486 3.145 1.00 96.06 91 VAL A CA 1
ATOM 657 C C . VAL A 1 91 ? -0.547 4.715 4.502 1.00 96.06 91 VAL A C 1
ATOM 659 O O . VAL A 1 91 ? -1.175 4.538 5.542 1.00 96.06 91 VAL A O 1
ATOM 662 N N . LEU A 1 92 ? 0.708 5.170 4.515 1.00 95.00 92 LEU A N 1
ATOM 663 C CA . LEU A 1 92 ? 1.439 5.453 5.751 1.00 95.00 92 LEU A CA 1
ATOM 664 C C . LEU A 1 92 ? 0.776 6.558 6.578 1.00 95.00 92 LEU A C 1
ATOM 666 O O . LEU A 1 92 ? 0.751 6.456 7.801 1.00 95.00 92 LEU A O 1
ATOM 670 N N . LEU A 1 93 ? 0.226 7.592 5.938 1.00 95.19 93 LEU A N 1
ATOM 671 C CA . LEU A 1 93 ? -0.546 8.632 6.614 1.00 95.19 93 LEU A CA 1
ATOM 672 C C . LEU A 1 93 ? -1.763 8.033 7.334 1.00 95.19 93 LEU A C 1
ATOM 674 O O . LEU A 1 93 ? -1.917 8.273 8.529 1.00 95.19 93 LEU A O 1
ATOM 678 N N . LEU A 1 94 ? -2.566 7.202 6.656 1.00 95.62 94 LEU A N 1
ATOM 679 C CA . LEU A 1 94 ? -3.705 6.512 7.274 1.00 95.62 94 LEU A CA 1
ATOM 680 C C . LEU A 1 94 ? -3.266 5.634 8.449 1.00 95.62 94 LEU A C 1
ATOM 682 O O . LEU A 1 94 ? -3.834 5.733 9.535 1.00 95.62 94 LEU A O 1
ATOM 686 N N . LEU A 1 95 ? -2.216 4.823 8.274 1.00 94.69 95 LEU A N 1
ATOM 687 C CA . LEU A 1 95 ? -1.708 3.945 9.334 1.00 94.69 95 LEU A CA 1
ATOM 688 C C . LEU A 1 95 ? -1.159 4.723 10.540 1.00 94.69 95 LEU A C 1
ATOM 690 O O . LEU A 1 95 ? -1.152 4.215 11.665 1.00 94.69 95 LEU A O 1
ATOM 694 N N . ARG A 1 96 ? -0.640 5.937 10.330 1.00 94.69 96 ARG A N 1
ATOM 695 C CA . ARG A 1 96 ? -0.176 6.825 11.407 1.00 94.69 96 ARG A CA 1
ATOM 696 C C . ARG A 1 96 ? -1.353 7.472 12.126 1.00 94.69 96 ARG A C 1
ATOM 698 O O . ARG A 1 96 ? -1.394 7.410 13.353 1.00 94.69 96 ARG A O 1
ATOM 705 N N . SER A 1 97 ? -2.328 8.006 11.390 1.00 95.38 97 SER A N 1
ATOM 706 C CA . SER A 1 97 ? -3.564 8.564 11.958 1.00 95.38 97 SER A CA 1
ATOM 707 C C . SER A 1 97 ? -4.349 7.523 12.761 1.00 95.38 97 SER A C 1
ATOM 709 O O . SER A 1 97 ? -4.849 7.834 13.837 1.00 95.38 97 SER A O 1
ATOM 711 N N . ALA A 1 98 ? -4.378 6.269 12.302 1.00 93.94 98 ALA A N 1
ATOM 712 C CA . ALA A 1 98 ? -5.006 5.142 12.994 1.00 93.94 98 ALA A CA 1
ATOM 713 C C . ALA A 1 98 ? -4.132 4.512 14.103 1.00 93.94 98 ALA A C 1
ATOM 715 O O . ALA A 1 98 ? -4.545 3.546 14.738 1.00 93.94 98 ALA A O 1
ATOM 716 N N . ARG A 1 99 ? -2.908 5.016 14.336 1.00 92.81 99 ARG A N 1
ATOM 717 C CA . ARG A 1 99 ? -1.920 4.465 15.292 1.00 92.81 99 ARG A CA 1
ATOM 718 C C . ARG A 1 99 ? -1.579 2.978 15.086 1.00 92.81 99 ARG A C 1
ATOM 720 O O . ARG A 1 99 ? -1.087 2.319 15.999 1.00 92.81 99 ARG A O 1
ATOM 727 N N . CYS A 1 100 ? -1.753 2.450 13.878 1.00 93.19 100 CYS A N 1
ATOM 728 C CA . CYS A 1 100 ? -1.532 1.038 13.554 1.00 93.19 100 CYS A CA 1
ATOM 729 C C . CYS A 1 100 ? -0.228 0.764 12.782 1.00 93.19 100 CYS A C 1
ATOM 731 O O . CYS A 1 100 ? 0.062 -0.380 12.441 1.00 93.19 100 CYS A O 1
ATOM 733 N N . SER A 1 101 ? 0.623 1.775 12.575 1.00 93.75 101 SER A N 1
ATOM 734 C CA . SER A 1 101 ? 1.917 1.612 11.885 1.00 93.75 101 SER A CA 1
ATOM 735 C C . SER A 1 101 ? 2.823 0.546 12.524 1.00 93.75 101 SER A C 1
ATOM 737 O O . SER A 1 101 ? 3.387 -0.297 11.829 1.00 93.75 101 SER A O 1
ATOM 739 N N . ARG A 1 102 ? 2.952 0.552 13.859 1.00 93.88 102 ARG A N 1
ATOM 740 C CA . ARG A 1 102 ? 3.783 -0.414 14.597 1.00 93.88 102 ARG A CA 1
ATOM 741 C C . ARG A 1 102 ? 3.244 -1.851 14.523 1.00 93.88 102 ARG A C 1
ATOM 743 O O . ARG A 1 102 ? 4.023 -2.719 14.129 1.00 93.88 102 ARG 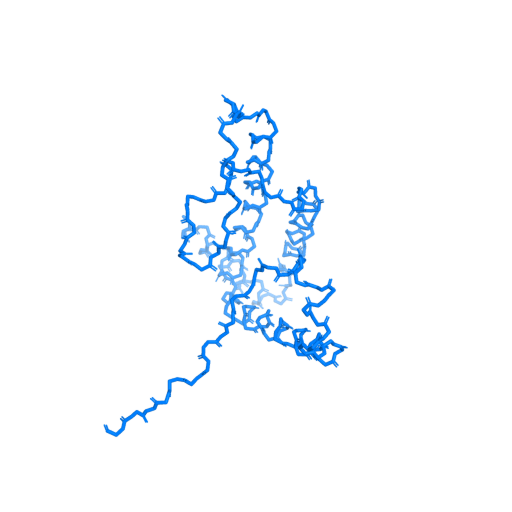A O 1
ATOM 750 N N . PRO A 1 103 ? 1.968 -2.135 14.858 1.00 94.81 103 PRO A N 1
ATOM 751 C CA . PRO A 1 103 ? 1.441 -3.492 14.731 1.00 94.81 103 PRO A CA 1
ATOM 752 C C . PRO A 1 103 ? 1.441 -3.987 13.277 1.00 94.81 103 PRO A C 1
ATOM 754 O O . PRO A 1 103 ? 1.761 -5.151 13.045 1.00 94.81 103 PRO A O 1
ATOM 757 N N . ALA A 1 104 ? 1.202 -3.115 12.289 1.00 92.88 104 ALA A N 1
ATOM 758 C CA . ALA A 1 104 ? 1.315 -3.476 10.874 1.00 92.88 104 ALA A CA 1
ATOM 759 C C . ALA A 1 104 ? 2.745 -3.905 10.497 1.00 92.88 104 ALA A C 1
ATOM 761 O O . ALA A 1 104 ? 2.942 -4.957 9.886 1.00 92.88 104 ALA A O 1
ATOM 762 N N . ALA A 1 105 ? 3.761 -3.144 10.920 1.00 93.31 105 ALA A N 1
ATOM 763 C CA . ALA A 1 105 ? 5.160 -3.494 10.683 1.00 93.31 105 ALA A CA 1
ATOM 764 C C . ALA A 1 105 ? 5.556 -4.811 11.374 1.00 93.31 105 ALA A C 1
ATOM 766 O O . ALA A 1 105 ? 6.222 -5.654 10.773 1.00 93.31 105 ALA A O 1
ATOM 767 N N . GLN A 1 106 ? 5.121 -5.022 12.620 1.00 96.19 106 GLN A N 1
ATOM 768 C CA . GLN A 1 106 ? 5.364 -6.270 13.350 1.00 96.19 106 GLN A CA 1
ATOM 769 C C . GLN A 1 106 ? 4.727 -7.471 12.646 1.00 96.19 106 GLN A C 1
ATOM 771 O O . GLN A 1 106 ? 5.386 -8.499 12.472 1.00 96.19 106 GLN A O 1
ATOM 776 N N . TRP A 1 107 ? 3.477 -7.331 12.195 1.00 95.62 107 TRP A N 1
ATOM 777 C CA . TRP A 1 107 ? 2.789 -8.358 11.422 1.00 95.62 107 TRP A CA 1
ATOM 778 C C . TRP A 1 107 ? 3.564 -8.694 10.143 1.00 95.62 107 TRP A C 1
ATOM 780 O O . TRP A 1 107 ? 3.875 -9.866 9.916 1.00 95.62 107 TRP A O 1
ATOM 790 N N . TYR A 1 108 ? 3.984 -7.683 9.378 1.00 93.06 108 TYR A N 1
ATOM 791 C CA . TYR A 1 108 ? 4.753 -7.867 8.146 1.00 93.06 108 TYR A CA 1
ATOM 792 C C . TYR A 1 108 ? 6.085 -8.589 8.388 1.00 93.06 108 TYR A C 1
ATOM 794 O O . TYR A 1 108 ? 6.371 -9.602 7.751 1.00 93.06 108 TYR A O 1
ATOM 802 N N . ILE A 1 109 ? 6.871 -8.142 9.372 1.00 94.31 109 ILE A N 1
ATOM 803 C CA . ILE A 1 109 ? 8.152 -8.772 9.729 1.00 94.31 109 ILE A CA 1
ATOM 804 C C . ILE A 1 109 ? 7.939 -10.225 10.167 1.00 94.31 109 ILE A C 1
ATOM 806 O O . ILE A 1 109 ? 8.690 -11.113 9.759 1.00 94.31 109 ILE A O 1
ATOM 810 N N . SER A 1 110 ? 6.912 -10.497 10.976 1.00 95.25 110 SER A N 1
ATOM 811 C CA . SER A 1 110 ? 6.582 -11.864 11.396 1.00 95.25 110 SER A CA 1
ATOM 812 C C . SER A 1 110 ? 6.206 -12.755 10.209 1.00 95.25 110 SER A C 1
ATOM 814 O O . SER A 1 110 ? 6.531 -13.944 10.189 1.00 95.25 110 SER A O 1
ATOM 816 N N . HIS A 1 111 ? 5.532 -12.191 9.206 1.00 92.81 111 HIS A N 1
ATOM 817 C CA . HIS A 1 111 ? 5.152 -12.895 7.992 1.00 92.81 111 HIS A CA 1
ATOM 818 C C . HIS A 1 111 ? 6.386 -13.212 7.142 1.00 92.81 111 HIS A C 1
ATOM 820 O O . HIS A 1 111 ? 6.601 -14.373 6.807 1.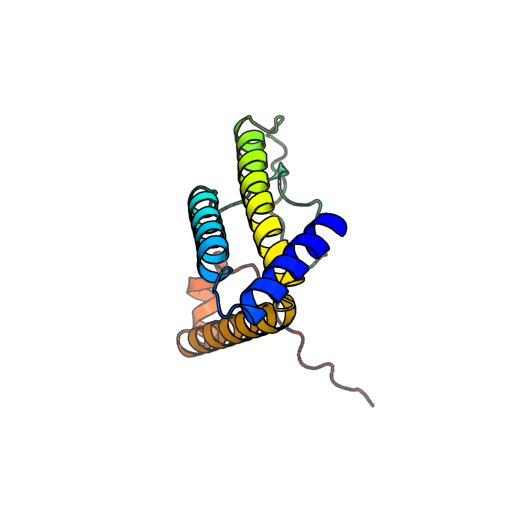00 92.81 111 HIS A O 1
ATOM 826 N N . LEU A 1 112 ? 7.267 -12.231 6.917 1.00 93.00 112 LEU A N 1
ATOM 827 C CA . LEU A 1 112 ? 8.537 -12.432 6.214 1.00 93.00 112 LEU A CA 1
ATOM 828 C C . LEU A 1 112 ? 9.416 -13.497 6.875 1.00 93.00 112 LEU A C 1
ATOM 830 O O . LEU A 1 112 ? 9.938 -14.375 6.192 1.00 93.00 112 LEU A O 1
ATOM 834 N N . ARG A 1 113 ? 9.555 -13.462 8.207 1.00 93.00 113 ARG A N 1
ATOM 835 C CA . ARG A 1 113 ? 10.326 -14.469 8.957 1.00 93.00 113 ARG A CA 1
ATOM 836 C C . ARG A 1 113 ? 9.765 -15.876 8.758 1.00 93.00 113 ARG A C 1
ATOM 838 O O . ARG A 1 113 ? 10.532 -16.810 8.546 1.00 93.00 113 ARG A O 1
ATOM 845 N N . ARG A 1 114 ? 8.437 -16.029 8.790 1.00 93.38 114 ARG A N 1
ATOM 846 C CA . ARG A 1 114 ? 7.772 -17.317 8.534 1.00 93.38 114 ARG A CA 1
ATOM 847 C C . ARG A 1 114 ? 7.988 -17.792 7.101 1.00 93.38 114 ARG A C 1
ATOM 849 O O . ARG A 1 114 ? 8.295 -18.965 6.908 1.00 93.38 114 ARG A O 1
ATOM 856 N N . SER A 1 115 ? 7.863 -16.907 6.117 1.00 90.12 115 SER A N 1
ATOM 857 C CA . SER A 1 115 ? 8.100 -17.239 4.708 1.00 90.12 115 SER A CA 1
ATOM 858 C C . SER A 1 115 ? 9.546 -17.662 4.461 1.00 90.12 115 SER A C 1
ATOM 860 O O . SER A 1 115 ? 9.775 -18.684 3.822 1.00 90.12 115 SER A O 1
ATOM 862 N N . ARG A 1 116 ? 10.518 -16.956 5.052 1.00 87.25 116 ARG A N 1
ATOM 863 C CA . ARG A 1 116 ? 11.935 -17.335 4.990 1.00 87.25 116 ARG A CA 1
ATOM 864 C C . ARG A 1 116 ? 12.187 -18.699 5.627 1.00 87.25 116 ARG A C 1
ATOM 866 O O . ARG A 1 116 ? 12.782 -19.555 4.996 1.00 87.25 116 ARG A O 1
ATOM 873 N N . HIS A 1 117 ? 11.642 -18.941 6.818 1.00 87.88 117 HIS A N 1
ATOM 874 C CA . HIS A 1 117 ? 11.770 -20.239 7.479 1.00 87.88 117 HIS A CA 1
ATOM 875 C C . HIS A 1 117 ? 11.166 -21.393 6.658 1.00 87.88 117 HIS A C 1
ATOM 877 O O . HIS A 1 117 ? 11.689 -22.504 6.672 1.00 87.88 117 HIS A O 1
ATOM 883 N N . ARG A 1 118 ? 10.067 -21.152 5.927 1.00 87.69 118 ARG A N 1
ATOM 884 C CA . ARG A 1 118 ? 9.509 -22.132 4.979 1.00 87.69 118 ARG A CA 1
ATOM 885 C C . ARG A 1 118 ? 10.446 -22.368 3.794 1.00 87.69 118 ARG A C 1
ATOM 887 O O . ARG A 1 118 ? 10.621 -23.514 3.405 1.00 87.69 118 ARG A O 1
ATOM 894 N N . LEU A 1 119 ? 11.056 -21.315 3.255 1.00 83.81 119 LEU A N 1
ATOM 895 C CA . LEU A 1 119 ? 12.017 -21.416 2.157 1.00 83.81 119 LEU A CA 1
ATOM 896 C C . LEU A 1 119 ? 13.274 -22.191 2.575 1.00 83.81 119 LEU A C 1
ATOM 898 O O . LEU A 1 119 ? 13.659 -23.106 1.861 1.00 83.81 119 LEU A O 1
ATOM 902 N N . ASP A 1 120 ? 13.831 -21.917 3.757 1.00 79.25 120 ASP A N 1
ATOM 903 C CA . ASP A 1 120 ? 14.997 -22.634 4.302 1.00 79.25 120 ASP A CA 1
ATOM 904 C C . ASP A 1 120 ? 14.695 -24.123 4.573 1.00 79.25 120 ASP A C 1
ATOM 906 O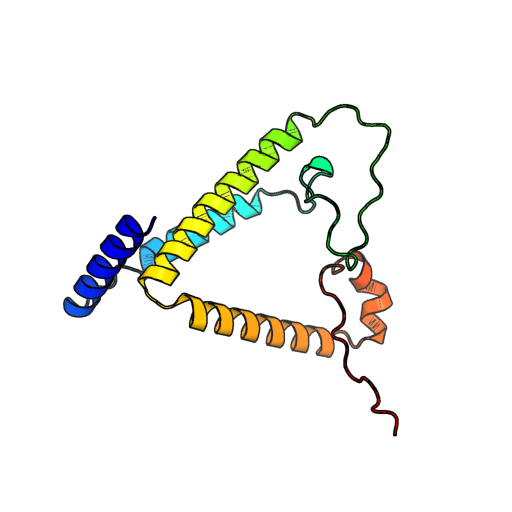 O . ASP A 1 120 ? 15.575 -24.975 4.477 1.00 79.25 120 ASP A O 1
ATOM 910 N N . LYS A 1 121 ? 13.436 -24.454 4.900 1.00 79.69 121 LYS A N 1
ATOM 911 C CA . LYS A 1 121 ? 12.972 -25.844 5.051 1.00 79.69 121 LYS A CA 1
ATOM 912 C C . LYS A 1 121 ? 12.898 -26.595 3.723 1.00 79.69 121 LYS A C 1
ATOM 914 O O . LYS A 1 121 ? 13.197 -27.783 3.691 1.00 79.69 121 LYS A O 1
ATOM 919 N N . VAL A 1 122 ? 12.451 -25.928 2.659 1.00 79.56 122 VAL A N 1
ATOM 920 C CA . VAL A 1 122 ? 12.306 -26.533 1.321 1.00 79.56 122 VAL A CA 1
ATOM 921 C C . VAL A 1 122 ? 13.650 -26.578 0.594 1.00 79.56 122 VAL A C 1
ATOM 923 O O . VAL A 1 122 ? 13.948 -27.540 -0.107 1.00 79.56 122 VAL A O 1
ATOM 926 N N . PHE A 1 123 ? 14.481 -25.561 0.799 1.00 70.00 123 PHE A N 1
ATOM 927 C CA . PHE A 1 123 ? 15.802 -25.424 0.211 1.00 70.00 123 PHE A CA 1
ATOM 928 C C . PHE A 1 123 ? 16.828 -25.256 1.340 1.00 70.00 123 PHE A C 1
ATOM 930 O O . PHE A 1 123 ? 17.168 -24.131 1.707 1.00 70.00 123 PHE A O 1
ATOM 937 N N . PRO A 1 124 ? 17.338 -26.360 1.914 1.00 62.88 124 PRO A N 1
ATOM 938 C CA . PRO A 1 124 ? 18.460 -26.285 2.839 1.00 62.88 124 PRO A CA 1
ATOM 939 C C . PRO A 1 124 ? 19.662 -25.600 2.155 1.00 62.88 124 PRO A C 1
ATOM 941 O O . PRO A 1 124 ? 19.788 -25.657 0.927 1.00 62.88 124 PRO A O 1
ATOM 944 N N . PRO A 1 125 ? 20.570 -24.962 2.917 1.00 60.09 125 PRO A N 1
ATOM 945 C CA . PRO A 1 125 ? 21.602 -24.049 2.400 1.00 60.09 125 PRO A CA 1
ATOM 946 C C . PRO A 1 125 ? 22.472 -24.623 1.266 1.00 60.09 125 PRO A C 1
ATOM 948 O O . PRO A 1 125 ? 22.953 -23.876 0.417 1.00 60.09 125 PRO A O 1
ATOM 951 N N . PHE A 1 126 ? 22.611 -25.949 1.190 1.00 56.75 126 PHE A N 1
ATOM 952 C CA . PHE A 1 126 ? 23.342 -26.650 0.132 1.00 56.75 126 PHE A CA 1
ATOM 953 C C . PHE A 1 126 ? 22.682 -26.589 -1.261 1.00 56.75 126 PHE A C 1
ATOM 955 O O . PHE A 1 126 ? 23.387 -26.682 -2.265 1.00 56.75 126 PHE A O 1
ATOM 962 N N . LEU A 1 127 ? 21.360 -26.396 -1.354 1.00 51.78 127 LEU A N 1
ATOM 963 C CA . LEU A 1 127 ? 20.628 -26.272 -2.626 1.00 51.78 127 LEU A CA 1
ATOM 964 C C . LEU A 1 127 ? 20.400 -24.813 -3.052 1.00 51.78 127 LEU A C 1
ATOM 966 O O . LEU A 1 127 ? 20.306 -24.539 -4.250 1.00 51.78 127 LEU A O 1
ATOM 970 N N . LEU A 1 128 ? 20.386 -23.858 -2.111 1.00 51.03 128 LEU A N 1
ATOM 971 C CA . LEU A 1 128 ? 20.237 -22.430 -2.432 1.00 51.03 128 LEU A CA 1
ATOM 972 C C . LEU A 1 128 ? 21.394 -21.904 -3.293 1.00 51.03 128 LEU A C 1
ATOM 974 O O . LEU A 1 128 ? 21.159 -21.135 -4.227 1.00 51.03 128 LEU A O 1
ATOM 978 N N . HIS A 1 129 ? 22.625 -22.351 -3.017 1.00 50.06 129 HIS A N 1
ATOM 979 C CA . HIS A 1 129 ? 23.840 -21.876 -3.690 1.00 50.06 129 HIS A CA 1
ATOM 980 C C . HIS A 1 129 ? 23.905 -22.241 -5.183 1.00 50.06 129 HIS A C 1
ATOM 982 O O . HIS A 1 129 ? 24.611 -21.583 -5.940 1.00 50.06 129 HIS A O 1
ATOM 988 N N . LYS A 1 130 ? 23.166 -23.269 -5.630 1.00 41.09 130 LYS A N 1
ATOM 989 C CA . LYS A 1 130 ? 23.200 -23.733 -7.029 1.00 41.09 130 LYS A CA 1
ATOM 990 C C . LYS A 1 130 ? 22.017 -23.291 -7.893 1.00 41.09 130 LYS A C 1
ATOM 992 O O . LYS A 1 130 ? 22.135 -23.373 -9.109 1.00 41.09 130 LYS A O 1
ATOM 997 N N . VAL A 1 131 ? 20.909 -22.826 -7.307 1.00 48.78 131 VAL A N 1
ATOM 998 C CA . VAL A 1 131 ? 19.679 -22.523 -8.076 1.00 48.78 131 VAL A CA 1
ATOM 999 C C . VAL A 1 131 ? 19.121 -21.121 -7.807 1.00 48.78 131 VAL A C 1
ATOM 1001 O O . VAL A 1 131 ? 18.552 -20.514 -8.708 1.00 48.78 131 VAL A O 1
ATOM 1004 N N . LEU A 1 132 ? 19.298 -20.566 -6.602 1.00 44.12 132 LEU A N 1
ATOM 1005 C CA . LEU A 1 132 ? 18.548 -19.380 -6.154 1.00 44.12 132 LEU A CA 1
ATOM 1006 C C . LEU A 1 132 ? 19.425 -18.154 -5.837 1.00 44.12 132 LEU A C 1
ATOM 1008 O O . LEU A 1 132 ? 18.912 -17.055 -5.633 1.00 44.12 132 LEU A O 1
ATOM 1012 N N . TYR A 1 133 ? 20.750 -18.317 -5.824 1.00 41.69 133 TYR A N 1
ATOM 1013 C CA . TYR A 1 133 ? 21.695 -17.220 -5.597 1.00 41.69 133 TYR A CA 1
ATOM 1014 C C . TYR A 1 133 ? 21.744 -16.125 -6.681 1.00 41.69 133 TYR A C 1
ATOM 1016 O O . TYR A 1 133 ? 22.063 -14.997 -6.312 1.0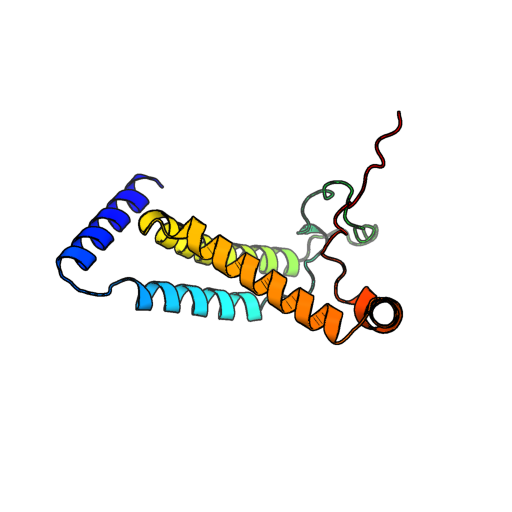0 41.69 133 TYR A O 1
ATOM 1024 N N . PRO A 1 134 ? 21.377 -16.347 -7.962 1.00 41.25 134 PRO A N 1
ATOM 1025 C CA . PRO A 1 134 ? 21.270 -15.225 -8.889 1.00 41.25 134 PRO A CA 1
ATOM 1026 C C . PRO A 1 134 ? 19.970 -14.414 -8.721 1.00 41.25 134 PRO A C 1
ATOM 1028 O O . PRO A 1 134 ? 19.877 -13.328 -9.280 1.00 41.25 134 PRO A O 1
ATOM 1031 N N . ALA A 1 135 ? 18.976 -14.895 -7.956 1.00 42.25 135 ALA A N 1
ATOM 1032 C CA . ALA A 1 135 ? 17.646 -14.271 -7.883 1.00 42.25 135 ALA A CA 1
ATOM 1033 C C . ALA A 1 135 ? 17.332 -13.538 -6.561 1.00 42.25 135 ALA A C 1
ATOM 1035 O O . ALA A 1 135 ? 16.459 -12.674 -6.546 1.00 42.25 135 ALA A O 1
ATOM 1036 N N . ILE A 1 136 ? 18.010 -13.850 -5.448 1.00 42.62 136 ILE A N 1
ATOM 1037 C CA . ILE A 1 136 ? 17.694 -13.290 -4.110 1.00 42.62 136 ILE A CA 1
ATOM 1038 C C . ILE A 1 136 ? 18.912 -12.593 -3.489 1.00 42.62 136 ILE A C 1
ATOM 1040 O O . ILE A 1 136 ? 19.199 -12.703 -2.298 1.00 42.62 136 ILE A O 1
ATOM 1044 N N . LEU A 1 137 ? 19.650 -11.833 -4.292 1.00 40.47 137 LEU A N 1
ATOM 1045 C CA . LEU A 1 137 ? 20.745 -10.995 -3.803 1.00 40.47 137 LEU A CA 1
ATOM 1046 C C . LEU A 1 137 ? 20.201 -9.657 -3.269 1.00 40.47 137 LEU A C 1
ATOM 1048 O O . LEU A 1 137 ? 20.526 -8.595 -3.776 1.00 40.47 137 LEU A O 1
ATOM 1052 N N . PHE A 1 138 ? 19.328 -9.712 -2.255 1.00 39.41 138 PHE A N 1
ATOM 1053 C CA . PHE A 1 138 ? 18.900 -8.532 -1.482 1.00 39.41 138 PHE A CA 1
ATOM 1054 C C . PHE A 1 138 ? 18.540 -8.861 -0.022 1.00 39.41 138 PHE A C 1
ATOM 1056 O O . PHE A 1 138 ? 17.595 -8.317 0.550 1.00 39.41 138 PHE A O 1
ATOM 1063 N N . LEU A 1 139 ? 19.306 -9.744 0.627 1.00 35.31 139 LEU A N 1
ATOM 1064 C CA . LEU A 1 139 ? 19.301 -9.810 2.088 1.00 35.31 139 LEU A CA 1
ATOM 1065 C C . LEU A 1 139 ? 20.694 -10.177 2.623 1.00 35.31 139 LEU A C 1
ATOM 1067 O O . LEU A 1 139 ? 21.175 -11.270 2.320 1.00 35.31 139 LEU A O 1
ATOM 1071 N N . PRO A 1 140 ? 21.357 -9.311 3.414 1.00 32.75 140 PRO A N 1
ATOM 1072 C CA . PRO A 1 140 ? 22.648 -9.652 3.992 1.00 32.75 140 PRO A CA 1
ATOM 1073 C C . PRO A 1 140 ? 22.497 -10.784 5.026 1.00 32.75 140 PRO A C 1
ATOM 1075 O O . PRO A 1 140 ? 21.448 -10.904 5.679 1.00 32.75 140 PRO A O 1
ATOM 1078 N N . PRO A 1 141 ? 23.530 -11.625 5.204 1.00 37.16 141 PRO A N 1
ATOM 1079 C CA . PRO A 1 141 ? 23.575 -12.578 6.302 1.00 37.16 141 PRO A CA 1
ATOM 1080 C C . PRO A 1 141 ? 23.621 -11.815 7.634 1.00 37.16 141 PRO A C 1
ATOM 1082 O O . PRO A 1 141 ? 24.312 -10.808 7.774 1.00 37.16 141 PRO A O 1
ATOM 1085 N N . SER A 1 142 ? 22.855 -12.279 8.620 1.00 40.06 142 SER A N 1
ATOM 1086 C CA . SER A 1 142 ? 22.936 -11.756 9.986 1.00 40.06 142 SER A CA 1
ATOM 1087 C C . SER A 1 142 ? 24.241 -12.255 10.627 1.00 40.06 142 SER A C 1
ATOM 1089 O O . SER A 1 142 ? 24.505 -13.456 10.536 1.00 40.06 142 SER A O 1
ATOM 1091 N N . PRO A 1 143 ? 25.051 -11.394 11.271 1.00 41.19 143 PRO A N 1
ATOM 1092 C CA . PRO A 1 143 ? 26.241 -11.835 11.981 1.00 41.19 143 PRO A CA 1
ATOM 1093 C C . PRO A 1 143 ? 25.808 -12.428 13.324 1.00 41.19 143 PRO A C 1
ATOM 1095 O O . PRO A 1 143 ? 25.485 -11.708 14.268 1.00 41.19 143 PRO A O 1
ATOM 1098 N N . ALA A 1 144 ? 25.763 -13.754 13.406 1.00 42.88 144 ALA A N 1
ATOM 1099 C CA . ALA A 1 144 ? 25.743 -14.449 14.682 1.00 42.88 144 ALA A CA 1
ATOM 1100 C C . ALA A 1 144 ? 27.183 -14.828 15.054 1.00 42.88 144 ALA A C 1
ATOM 1102 O O . ALA A 1 144 ? 27.895 -15.414 14.244 1.00 42.88 144 ALA A O 1
ATOM 1103 N N . LEU A 1 145 ? 27.534 -14.517 16.306 1.00 38.16 145 LEU A N 1
ATOM 1104 C CA . LEU A 1 145 ? 28.736 -14.894 17.060 1.00 38.16 145 LEU A CA 1
ATOM 1105 C C . LEU A 1 145 ? 30.032 -14.115 16.761 1.00 38.16 145 LEU A C 1
ATOM 1107 O O . LEU A 1 145 ? 30.938 -14.592 16.088 1.00 38.16 145 LEU A O 1
ATOM 1111 N N . CYS A 1 146 ? 30.182 -12.973 17.444 1.00 31.73 146 CYS A N 1
ATOM 1112 C CA . CYS A 1 146 ? 31.468 -12.658 18.072 1.00 31.73 146 CYS A CA 1
ATOM 1113 C C . CYS A 1 146 ? 31.772 -13.747 19.119 1.00 31.73 146 CYS A C 1
ATOM 1115 O O . CYS A 1 146 ? 30.977 -13.894 20.055 1.00 31.73 146 CYS A O 1
ATOM 1117 N N . PRO A 1 147 ? 32.896 -14.476 19.039 1.00 38.09 147 PRO A N 1
ATOM 1118 C CA . PRO A 1 147 ? 33.420 -15.163 20.201 1.00 38.09 147 PRO A CA 1
ATOM 1119 C C . PRO A 1 147 ? 34.011 -14.103 21.135 1.00 38.09 147 PRO A C 1
ATOM 1121 O O . PRO A 1 147 ? 34.875 -13.322 20.744 1.00 38.09 147 PRO A O 1
ATOM 1124 N N . ARG A 1 148 ? 33.509 -14.055 22.371 1.00 39.31 148 ARG A N 1
ATOM 1125 C CA . ARG A 1 148 ? 34.204 -13.395 23.478 1.00 39.31 148 ARG A CA 1
ATOM 1126 C C . ARG A 1 148 ? 35.561 -14.080 23.642 1.00 39.31 148 ARG A C 1
ATOM 1128 O O . ARG A 1 148 ? 35.596 -15.259 23.986 1.00 39.31 148 ARG A O 1
ATOM 1135 N N . THR A 1 149 ? 36.644 -13.360 23.395 1.00 41.59 149 THR A N 1
ATOM 1136 C CA . THR A 1 149 ? 37.971 -13.724 23.892 1.00 41.59 149 THR A CA 1
ATOM 1137 C C . THR A 1 149 ? 38.130 -13.174 25.308 1.00 41.59 149 THR A C 1
ATOM 1139 O O . THR A 1 149 ? 37.618 -12.096 25.612 1.00 41.59 149 THR A O 1
ATOM 1142 N N . LEU A 1 150 ? 38.762 -14.004 26.140 1.00 37.66 150 LEU A N 1
ATOM 1143 C CA . LEU A 1 150 ? 39.169 -13.792 27.531 1.00 37.66 150 LEU A CA 1
ATOM 1144 C C . LEU A 1 150 ? 39.824 -12.432 27.793 1.00 37.66 150 LEU A C 1
ATOM 1146 O O . LEU A 1 150 ? 40.594 -11.980 26.916 1.00 37.66 150 LEU A O 1
#